Protein AF-A0A497L7D2-F1 (afdb_monomer)

Radius of gyration: 13.84 Å; Cα contacts (8 Å, |Δi|>4): 121; chains: 1; bounding box: 41×30×35 Å

Secondary structure (DSSP, 8-state):
-PPPTT---HHHHHHHHHHHHHHHTT---BHHHHHHHHHHHH----SGGGHHHHHHHHHHHHHTTSEEEEEE--TTS--EEEEEE-HHHHHTHHHHHHHHHHHHHHHT--

Mean predicted aligned error: 5.61 Å

Structure (mmCIF, N/CA/C/O backbone):
data_AF-A0A497L7D2-F1
#
_entry.id   AF-A0A497L7D2-F1
#
loop_
_atom_site.group_PDB
_atom_site.id
_atom_site.type_symbol
_atom_site.label_atom_id
_atom_site.label_alt_id
_atom_site.label_comp_id
_atom_site.label_asym_id
_atom_site.label_entity_id
_atom_site.label_seq_id
_atom_site.pdbx_PDB_ins_code
_atom_site.Cartn_x
_atom_site.Cartn_y
_atom_site.Cartn_z
_atom_site.occupancy
_atom_site.B_iso_or_equiv
_atom_site.auth_seq_id
_atom_site.auth_comp_id
_atom_site.auth_asym_id
_atom_site.auth_atom_id
_atom_site.pdbx_PDB_model_num
ATOM 1 N N . MET A 1 1 ? 26.172 -1.449 -3.444 1.00 44.94 1 MET A N 1
ATOM 2 C CA . MET A 1 1 ? 25.756 -0.275 -4.246 1.00 44.94 1 MET A CA 1
ATOM 3 C C . MET A 1 1 ? 24.748 0.547 -3.449 1.00 44.94 1 MET A C 1
ATOM 5 O O . MET A 1 1 ? 23.720 -0.015 -3.078 1.00 44.94 1 MET A O 1
ATOM 9 N N . PRO A 1 2 ? 25.010 1.825 -3.126 1.00 48.50 2 PRO A N 1
ATOM 10 C CA . PRO A 1 2 ? 24.013 2.665 -2.469 1.00 48.50 2 PRO A CA 1
ATOM 11 C C . PRO A 1 2 ? 22.886 2.985 -3.462 1.00 48.50 2 PRO A C 1
ATOM 13 O O . PRO A 1 2 ? 23.141 3.377 -4.599 1.00 48.50 2 PRO A O 1
ATOM 16 N N . LYS A 1 3 ? 21.629 2.779 -3.055 1.00 44.50 3 LYS A N 1
ATOM 17 C CA . LYS A 1 3 ? 20.463 3.123 -3.884 1.00 44.50 3 LYS A CA 1
ATOM 18 C C . LYS A 1 3 ? 20.402 4.649 -4.067 1.00 44.50 3 LYS A C 1
ATOM 20 O O . LYS A 1 3 ? 20.572 5.364 -3.076 1.00 44.50 3 LYS A O 1
ATOM 25 N N . PRO A 1 4 ? 20.141 5.160 -5.283 1.00 42.62 4 PRO A N 1
ATOM 26 C CA . PRO A 1 4 ? 20.074 6.595 -5.525 1.00 42.62 4 PRO A CA 1
ATOM 27 C C . PRO A 1 4 ? 18.990 7.246 -4.656 1.00 42.62 4 PRO A C 1
ATOM 29 O O . PRO A 1 4 ? 17.830 6.817 -4.641 1.00 42.62 4 PRO A O 1
ATOM 32 N N . LYS A 1 5 ? 19.392 8.281 -3.910 1.00 42.53 5 LYS A N 1
ATOM 33 C CA . LYS A 1 5 ? 18.513 9.104 -3.072 1.00 42.53 5 LYS A CA 1
ATOM 34 C C . LYS A 1 5 ? 17.488 9.799 -3.976 1.00 42.53 5 LYS A C 1
ATOM 36 O O . LYS A 1 5 ? 17.869 10.586 -4.831 1.00 42.53 5 LYS A O 1
ATOM 41 N N . GLY A 1 6 ? 16.201 9.494 -3.797 1.00 46.12 6 GLY A N 1
ATOM 42 C CA . GLY A 1 6 ? 15.099 10.206 -4.464 1.00 46.12 6 GLY A CA 1
ATOM 43 C C . GLY A 1 6 ? 14.088 9.333 -5.213 1.00 46.12 6 GLY A C 1
ATOM 44 O O . GLY A 1 6 ? 13.006 9.810 -5.548 1.00 46.12 6 GLY A O 1
ATOM 45 N N . THR A 1 7 ? 14.361 8.043 -5.432 1.00 51.38 7 THR A N 1
ATOM 46 C CA . THR A 1 7 ? 13.360 7.151 -6.039 1.00 51.38 7 THR A CA 1
ATOM 47 C C . THR A 1 7 ? 12.502 6.491 -4.960 1.00 51.38 7 THR A C 1
ATOM 49 O O . THR A 1 7 ? 12.980 5.742 -4.108 1.00 51.38 7 THR A O 1
ATOM 52 N N . THR A 1 8 ? 11.198 6.765 -4.971 1.00 64.00 8 THR A N 1
ATOM 53 C CA . THR A 1 8 ? 10.231 5.954 -4.226 1.00 64.00 8 THR A CA 1
ATOM 54 C C . THR A 1 8 ? 10.342 4.513 -4.735 1.00 64.00 8 THR A C 1
ATOM 56 O O . THR A 1 8 ? 10.038 4.243 -5.895 1.00 64.00 8 THR A O 1
ATOM 59 N N . GLY A 1 9 ? 10.864 3.612 -3.895 1.00 83.56 9 GLY A N 1
ATOM 60 C CA . GLY A 1 9 ? 11.230 2.254 -4.307 1.00 83.56 9 GLY A CA 1
ATOM 61 C C . GLY A 1 9 ? 10.051 1.424 -4.826 1.00 83.56 9 GLY A C 1
ATOM 62 O O . GLY A 1 9 ? 8.904 1.664 -4.454 1.00 83.56 9 GLY A O 1
ATOM 63 N N . ALA A 1 10 ? 10.345 0.416 -5.654 1.00 90.81 10 ALA A N 1
ATOM 64 C CA . ALA A 1 10 ? 9.350 -0.432 -6.319 1.00 90.81 10 ALA A CA 1
ATOM 65 C C . ALA A 1 10 ? 8.269 -0.981 -5.370 1.00 90.81 10 ALA A C 1
ATOM 67 O O . ALA A 1 10 ? 7.093 -0.958 -5.714 1.00 90.81 10 ALA A O 1
ATOM 68 N N . THR A 1 11 ? 8.636 -1.393 -4.154 1.00 93.50 11 THR A N 1
ATOM 69 C CA . THR A 1 11 ? 7.677 -1.899 -3.161 1.00 93.50 11 THR A CA 1
ATOM 70 C C . THR A 1 11 ? 6.648 -0.861 -2.726 1.00 93.50 11 THR A C 1
ATOM 72 O O . THR A 1 11 ? 5.471 -1.172 -2.608 1.00 93.50 11 THR A O 1
ATOM 75 N N . LYS A 1 12 ? 7.059 0.398 -2.553 1.00 95.44 12 LYS A N 1
ATOM 76 C CA . LYS A 1 12 ? 6.132 1.489 -2.234 1.00 95.44 12 LYS A CA 1
ATOM 77 C C . LYS A 1 12 ? 5.143 1.733 -3.379 1.00 95.44 12 LYS A C 1
ATOM 79 O O . LYS A 1 12 ? 3.983 2.011 -3.115 1.00 95.44 12 LYS A O 1
ATOM 84 N N . MET A 1 13 ? 5.582 1.578 -4.630 1.00 96.75 13 MET A N 1
ATOM 85 C CA . MET A 1 13 ? 4.691 1.670 -5.794 1.00 96.75 13 MET A CA 1
ATOM 86 C C . MET A 1 13 ? 3.711 0.493 -5.866 1.00 96.75 13 MET A C 1
ATOM 88 O O . MET A 1 13 ? 2.544 0.711 -6.163 1.00 96.75 13 MET A O 1
ATOM 92 N N . LYS A 1 14 ? 4.150 -0.729 -5.535 1.00 97.19 14 LYS A N 1
ATOM 93 C CA . LYS A 1 14 ? 3.255 -1.893 -5.402 1.00 97.19 14 LYS A CA 1
ATOM 94 C C . LYS A 1 14 ? 2.191 -1.663 -4.323 1.00 97.19 14 LYS A C 1
ATOM 96 O O . LYS A 1 14 ? 1.017 -1.885 -4.577 1.00 97.19 14 LYS A O 1
ATOM 101 N N . ILE A 1 15 ? 2.586 -1.132 -3.161 1.00 97.56 15 ILE A N 1
ATOM 102 C CA . ILE A 1 15 ? 1.649 -0.767 -2.084 1.00 97.56 15 ILE A CA 1
ATOM 103 C C . ILE A 1 15 ? 0.635 0.276 -2.566 1.00 97.56 15 ILE A C 1
ATOM 105 O O . ILE A 1 15 ? -0.557 0.102 -2.351 1.00 97.56 15 ILE A O 1
ATOM 109 N N . MET A 1 16 ? 1.079 1.337 -3.248 1.00 98.06 16 MET A N 1
ATOM 110 C CA . MET A 1 16 ? 0.160 2.346 -3.791 1.00 98.06 16 MET A CA 1
ATOM 111 C C . MET A 1 16 ? -0.822 1.758 -4.811 1.00 98.06 16 MET A C 1
ATOM 113 O O . MET A 1 16 ? -1.987 2.140 -4.805 1.00 98.06 16 MET A O 1
ATOM 117 N N . ALA A 1 17 ? -0.377 0.819 -5.651 1.00 97.94 17 ALA A N 1
ATOM 118 C CA . ALA A 1 17 ? -1.253 0.116 -6.583 1.00 97.94 17 ALA A CA 1
ATOM 119 C C . ALA A 1 17 ? -2.325 -0.718 -5.867 1.00 97.94 17 ALA A C 1
ATOM 121 O O . ALA A 1 17 ? -3.485 -0.637 -6.250 1.00 97.94 17 ALA A O 1
ATOM 122 N N . ILE A 1 18 ? -1.959 -1.448 -4.810 1.00 98.00 18 ILE A N 1
ATOM 123 C CA . ILE A 1 18 ? -2.909 -2.223 -3.995 1.00 98.00 18 ILE A CA 1
ATOM 124 C C . ILE A 1 18 ? -3.940 -1.296 -3.341 1.00 98.00 18 ILE A C 1
ATOM 126 O O . ILE A 1 18 ? -5.135 -1.514 -3.484 1.00 98.00 18 ILE A O 1
ATOM 130 N N . VAL A 1 19 ? -3.500 -0.209 -2.694 1.00 98.12 19 VAL A N 1
ATOM 131 C CA . VAL A 1 19 ? -4.423 0.749 -2.054 1.00 98.12 19 VAL A CA 1
ATOM 132 C C . VAL A 1 19 ? -5.359 1.395 -3.084 1.00 98.12 19 VAL A C 1
ATOM 134 O O . VAL A 1 19 ? -6.538 1.592 -2.806 1.00 98.12 19 VAL A O 1
ATOM 137 N N . CYS A 1 20 ? -4.854 1.699 -4.286 1.00 98.06 20 CYS A N 1
ATOM 138 C CA . CYS A 1 20 ? -5.668 2.200 -5.394 1.00 98.06 20 CYS A CA 1
ATOM 139 C C . CYS A 1 20 ? -6.735 1.187 -5.817 1.00 98.06 20 CYS A C 1
ATOM 141 O O . CYS A 1 20 ? -7.892 1.560 -5.972 1.00 98.06 20 CYS A O 1
ATOM 143 N N . TYR A 1 21 ? -6.346 -0.073 -6.009 1.00 97.62 21 TYR A N 1
ATOM 144 C CA . TYR A 1 21 ? -7.253 -1.138 -6.425 1.00 97.62 21 TYR A CA 1
ATOM 145 C C . TYR A 1 21 ? -8.347 -1.396 -5.387 1.00 97.62 21 TYR A C 1
ATOM 147 O O . TYR A 1 21 ? -9.526 -1.409 -5.729 1.00 97.62 21 TYR A O 1
ATOM 155 N N . ASN A 1 22 ? -7.967 -1.510 -4.114 1.00 97.12 22 ASN A N 1
ATOM 156 C CA . ASN A 1 22 ? -8.911 -1.704 -3.020 1.00 97.12 22 ASN A CA 1
ATOM 157 C C . ASN A 1 22 ? -9.931 -0.560 -2.982 1.00 97.12 22 ASN A C 1
ATOM 159 O O . ASN A 1 22 ? -11.128 -0.816 -2.933 1.00 97.12 22 ASN A O 1
ATOM 163 N N . ALA A 1 23 ? -9.478 0.694 -3.105 1.00 96.19 23 ALA A N 1
ATOM 164 C CA . ALA A 1 23 ? -10.374 1.848 -3.160 1.00 96.19 23 ALA A CA 1
ATOM 165 C C . ALA A 1 23 ? -11.327 1.804 -4.371 1.00 96.19 23 ALA A C 1
ATOM 167 O O . ALA A 1 23 ? -12.511 2.090 -4.215 1.00 96.19 23 ALA A O 1
ATOM 168 N N . GLU A 1 24 ? -10.845 1.411 -5.558 1.00 95.69 24 GLU A N 1
ATOM 169 C CA . GLU A 1 24 ? -11.683 1.218 -6.756 1.00 95.69 24 GLU A CA 1
ATOM 170 C C . GLU A 1 24 ? -12.747 0.124 -6.558 1.00 95.69 24 GLU A C 1
ATOM 172 O O . GLU A 1 24 ? -13.831 0.221 -7.130 1.00 95.69 24 GLU A O 1
ATOM 177 N N . CYS A 1 25 ? -12.463 -0.875 -5.718 1.00 95.25 25 CYS A N 1
ATOM 178 C CA . CYS A 1 25 ? -13.376 -1.968 -5.379 1.00 95.25 25 CYS A CA 1
ATOM 179 C C . CYS A 1 25 ? -14.224 -1.701 -4.119 1.00 95.25 25 CYS A C 1
ATOM 181 O O . CYS A 1 25 ? -14.956 -2.586 -3.681 1.00 95.25 25 CYS A O 1
ATOM 183 N N . GLY A 1 26 ? -14.115 -0.519 -3.500 1.00 94.56 26 GLY A N 1
ATOM 184 C CA . GLY A 1 26 ? -14.806 -0.197 -2.245 1.00 94.56 26 GLY A CA 1
ATOM 185 C C . GLY A 1 26 ? -14.287 -0.958 -1.015 1.00 94.56 26 GLY A C 1
ATOM 186 O O . GLY A 1 26 ? -14.986 -1.052 -0.011 1.00 94.56 26 GLY A O 1
ATOM 187 N N . GLN A 1 27 ? -13.076 -1.512 -1.083 1.00 94.69 27 GLN A N 1
ATOM 188 C CA . GLN A 1 27 ? -12.422 -2.246 -0.004 1.00 94.69 27 GLN A CA 1
ATOM 189 C C . GLN A 1 27 ? -11.486 -1.350 0.819 1.00 94.69 27 GLN A C 1
ATOM 191 O O . GLN A 1 27 ? -10.787 -0.472 0.304 1.00 94.69 27 GLN A O 1
ATOM 196 N N . GLU A 1 28 ? -11.415 -1.618 2.121 1.00 94.69 28 GLU A N 1
ATOM 197 C CA . GLU A 1 28 ? -10.472 -0.960 3.025 1.00 94.69 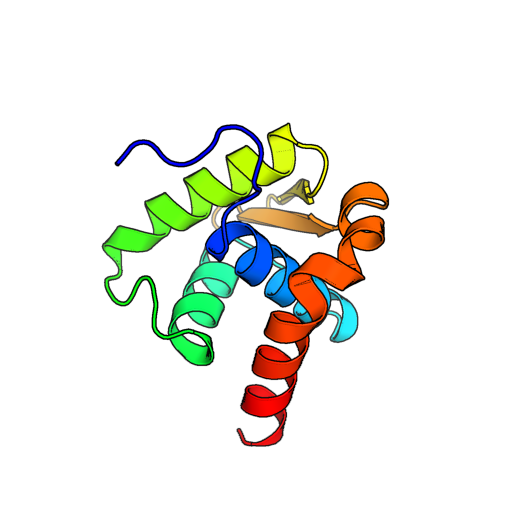28 GLU A CA 1
ATOM 198 C C . GLU A 1 28 ? -9.035 -1.451 2.806 1.00 94.69 28 GLU A C 1
ATOM 200 O O . GLU A 1 28 ? -8.793 -2.583 2.390 1.00 94.69 28 GLU A O 1
ATOM 205 N N . SER A 1 29 ? -8.049 -0.624 3.151 1.00 96.88 29 SER A N 1
ATOM 206 C CA . SER A 1 29 ? -6.635 -1.009 3.103 1.00 96.88 29 SER A CA 1
ATOM 207 C C . SER A 1 29 ? -5.991 -0.872 4.474 1.00 96.88 29 SER A C 1
ATOM 209 O O . SER A 1 29 ? -5.895 0.227 5.005 1.00 96.88 29 SER A O 1
ATOM 211 N N . TYR A 1 30 ? -5.507 -1.975 5.036 1.00 94.88 30 TYR A N 1
ATOM 212 C CA . TYR A 1 30 ? -4.810 -2.034 6.320 1.00 94.88 30 TYR A CA 1
ATOM 213 C C . TYR A 1 30 ? -3.550 -2.898 6.204 1.00 94.88 30 TYR A C 1
ATOM 215 O O . TYR A 1 30 ? -3.366 -3.648 5.252 1.00 94.88 30 TYR A O 1
ATOM 223 N N . GLY A 1 31 ? -2.632 -2.790 7.167 1.00 93.88 31 GLY A N 1
ATOM 224 C CA . GLY A 1 31 ? -1.290 -3.376 7.025 1.00 93.88 31 GLY A CA 1
ATOM 225 C C . GLY A 1 31 ? -1.276 -4.861 6.632 1.00 93.88 31 GLY A C 1
ATOM 226 O O . GLY A 1 31 ? -0.471 -5.260 5.794 1.00 93.88 31 GLY A O 1
ATOM 227 N N . TYR A 1 32 ? -2.200 -5.652 7.186 1.00 92.44 32 TYR A N 1
ATOM 228 C CA . TYR A 1 32 ? -2.305 -7.083 6.902 1.00 92.44 32 TYR A CA 1
ATOM 229 C C . TYR A 1 32 ? -2.814 -7.397 5.488 1.00 92.44 32 TYR A C 1
ATOM 231 O O . TYR A 1 32 ? -2.152 -8.155 4.787 1.00 92.44 32 TYR A O 1
ATOM 239 N N . ASN A 1 33 ? -3.924 -6.807 5.020 1.00 94.00 33 ASN A N 1
ATOM 240 C CA . ASN A 1 33 ? -4.422 -7.129 3.673 1.00 94.00 33 ASN A CA 1
ATOM 241 C C . ASN A 1 33 ? -3.500 -6.595 2.567 1.00 94.00 33 ASN A C 1
ATOM 243 O O . ASN A 1 33 ? -3.356 -7.232 1.527 1.00 94.00 33 ASN A O 1
ATOM 247 N N . ILE A 1 34 ? -2.795 -5.488 2.820 1.00 96.50 34 ILE A N 1
ATOM 248 C CA . ILE A 1 34 ? -1.745 -4.993 1.928 1.00 96.50 34 ILE A CA 1
ATOM 249 C C . ILE A 1 34 ? -0.593 -5.999 1.866 1.00 96.50 34 ILE A C 1
ATOM 251 O O . ILE A 1 34 ? -0.105 -6.295 0.780 1.00 96.50 34 ILE A O 1
ATOM 255 N N . TRP A 1 35 ? -0.144 -6.528 3.009 1.00 95.69 35 TRP A N 1
ATOM 256 C CA . TRP A 1 35 ? 0.892 -7.565 3.045 1.00 95.69 35 TRP A CA 1
ATOM 257 C C . TRP A 1 35 ? 0.459 -8.832 2.297 1.00 95.69 35 TRP A C 1
ATOM 259 O O . TRP A 1 35 ? 1.211 -9.309 1.450 1.00 95.69 35 TRP A O 1
ATOM 269 N N . GLN A 1 36 ? -0.767 -9.301 2.532 1.00 94.50 36 GLN A N 1
ATOM 270 C CA . GLN A 1 36 ? -1.342 -10.453 1.840 1.00 94.50 36 GLN A CA 1
ATOM 271 C C . GLN A 1 36 ? -1.372 -10.228 0.317 1.00 94.50 36 GLN A C 1
ATOM 273 O O . GLN A 1 36 ? -0.808 -11.012 -0.437 1.00 94.50 36 GLN A O 1
ATOM 278 N N . SER A 1 37 ? -1.858 -9.070 -0.137 1.00 95.25 37 SER A N 1
ATOM 279 C CA . SER A 1 37 ? -1.866 -8.701 -1.564 1.00 95.25 37 SER A CA 1
ATOM 280 C C . SER A 1 37 ? -0.452 -8.616 -2.168 1.00 95.25 37 SER A C 1
ATOM 282 O O . SER A 1 37 ? -0.233 -8.924 -3.340 1.00 95.25 37 SER A O 1
ATOM 284 N N . LEU A 1 38 ? 0.552 -8.189 -1.388 1.00 95.12 38 LEU A N 1
ATOM 285 C CA . LEU A 1 38 ? 1.950 -8.180 -1.840 1.00 95.12 38 LEU A CA 1
ATOM 286 C C . LEU A 1 38 ? 2.497 -9.599 -2.047 1.00 95.12 38 LEU A C 1
ATOM 288 O O . LEU A 1 38 ? 3.266 -9.817 -2.990 1.00 95.12 38 LEU A O 1
ATOM 292 N N . LYS A 1 39 ? 2.099 -10.538 -1.187 1.00 93.12 39 LYS A N 1
ATOM 293 C CA . LYS A 1 39 ? 2.445 -11.957 -1.284 1.00 93.12 39 LYS A CA 1
ATOM 294 C C . LYS A 1 39 ? 1.771 -12.600 -2.494 1.00 93.12 39 LYS A C 1
ATOM 296 O O . LYS A 1 39 ? 2.461 -13.222 -3.302 1.00 93.12 39 LYS A O 1
ATOM 301 N N . ASP A 1 40 ? 0.479 -12.355 -2.670 1.00 92.75 40 ASP A N 1
ATOM 302 C CA . ASP A 1 40 ? -0.339 -13.031 -3.678 1.00 92.75 40 ASP A CA 1
ATOM 303 C C . ASP A 1 40 ? -0.049 -12.533 -5.101 1.00 92.75 40 ASP A C 1
ATOM 305 O O . ASP A 1 40 ? 0.157 -13.337 -6.008 1.00 92.75 40 ASP A O 1
ATOM 309 N N . HIS A 1 41 ? 0.068 -11.215 -5.309 1.00 92.94 41 HIS A N 1
ATOM 310 C CA . HIS A 1 41 ? 0.229 -10.648 -6.660 1.00 92.94 41 HIS A CA 1
ATOM 311 C C . HIS A 1 41 ? 1.678 -10.451 -7.097 1.00 92.94 41 HIS A C 1
ATOM 313 O O . HIS A 1 41 ? 1.972 -10.348 -8.288 1.00 92.94 41 HIS A O 1
ATOM 319 N N . PHE A 1 42 ? 2.593 -10.295 -6.141 1.00 92.00 42 PHE A N 1
ATOM 320 C CA . PHE A 1 42 ? 3.971 -9.910 -6.440 1.00 92.00 42 PHE A CA 1
ATOM 321 C C . PHE A 1 42 ? 5.014 -10.877 -5.896 1.00 92.00 42 PHE A C 1
ATOM 323 O O . PHE A 1 42 ? 6.200 -10.620 -6.125 1.00 92.00 42 PHE A O 1
ATOM 330 N N . HIS A 1 43 ? 4.595 -11.932 -5.192 1.00 89.88 43 HIS A N 1
ATOM 331 C CA . HIS A 1 43 ? 5.457 -12.967 -4.623 1.00 89.88 43 HIS A CA 1
ATOM 332 C C . HIS A 1 43 ? 6.632 -12.388 -3.816 1.00 89.88 43 HIS A C 1
ATOM 334 O O . HIS A 1 43 ? 7.772 -12.839 -3.920 1.00 89.88 43 HIS A O 1
ATOM 340 N N . ILE A 1 44 ? 6.361 -11.340 -3.030 1.00 86.62 44 ILE A N 1
ATOM 341 C CA . ILE A 1 44 ? 7.322 -10.740 -2.096 1.00 86.62 44 ILE A CA 1
ATOM 342 C C . ILE A 1 44 ? 6.767 -10.774 -0.677 1.00 86.62 44 ILE A C 1
ATOM 344 O O . ILE A 1 44 ? 5.555 -10.787 -0.496 1.00 86.62 44 ILE A O 1
ATOM 348 N N . TYR A 1 45 ? 7.657 -10.727 0.317 1.00 82.62 45 TYR A N 1
ATOM 349 C CA . TYR A 1 45 ? 7.294 -10.839 1.735 1.00 82.62 45 TYR A CA 1
ATOM 350 C C . TYR A 1 45 ? 6.555 -12.143 2.055 1.00 82.62 45 TYR A C 1
ATOM 352 O O . TYR A 1 45 ? 5.484 -12.135 2.656 1.00 82.62 45 TYR A O 1
ATOM 360 N N . LEU A 1 46 ? 7.124 -13.257 1.587 1.00 79.81 46 LEU A N 1
ATOM 361 C CA . LEU A 1 46 ? 6.509 -14.584 1.653 1.00 79.81 46 LEU A CA 1
ATOM 362 C C . LEU A 1 46 ? 6.398 -15.111 3.092 1.00 79.81 46 LEU A C 1
ATOM 364 O O . LEU A 1 46 ? 5.486 -15.890 3.381 1.00 79.81 46 LEU A O 1
ATOM 368 N N . GLU A 1 47 ? 7.281 -14.637 3.973 1.00 82.25 47 GLU A N 1
ATOM 369 C CA . GLU A 1 47 ? 7.346 -15.000 5.384 1.00 82.25 47 GLU A CA 1
ATOM 370 C C . GLU A 1 47 ? 6.456 -14.087 6.237 1.00 82.25 47 GLU A C 1
ATOM 372 O O . GLU A 1 47 ? 6.456 -12.866 6.075 1.00 82.25 47 GLU A O 1
ATOM 377 N N . ASP A 1 48 ? 5.767 -14.648 7.230 1.00 79.00 48 ASP A N 1
ATOM 378 C CA . ASP A 1 48 ? 4.854 -13.892 8.106 1.00 79.00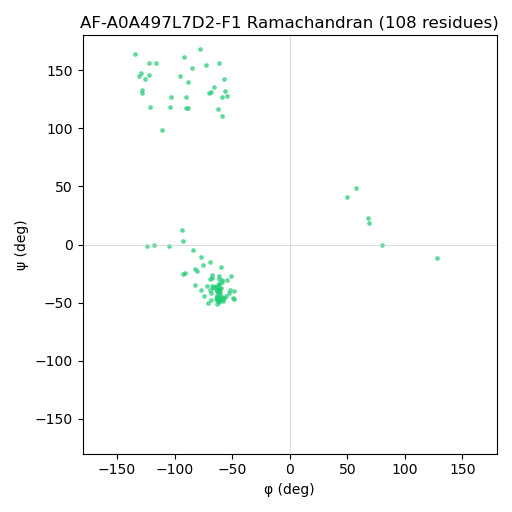 48 ASP A CA 1
ATOM 379 C C . ASP A 1 48 ? 5.559 -12.745 8.856 1.00 79.00 48 ASP A C 1
ATOM 381 O O . ASP A 1 48 ? 4.992 -11.678 9.109 1.00 79.00 48 ASP A O 1
ATOM 385 N N . ASN A 1 49 ? 6.847 -12.922 9.159 1.00 83.00 49 ASN A N 1
ATOM 386 C CA . ASN A 1 49 ? 7.664 -11.924 9.849 1.00 83.00 49 ASN A CA 1
ATOM 387 C C . ASN A 1 49 ? 7.960 -10.667 9.012 1.00 83.00 49 ASN A C 1
ATOM 389 O O . ASN A 1 49 ? 8.368 -9.641 9.579 1.00 83.00 49 ASN A O 1
ATOM 393 N N . ASP A 1 50 ? 7.738 -10.719 7.697 1.00 83.62 50 ASP A N 1
ATOM 394 C CA . ASP A 1 50 ? 7.987 -9.607 6.784 1.00 83.62 50 ASP A CA 1
ATOM 395 C C . ASP A 1 50 ? 6.920 -8.511 6.843 1.00 83.62 50 ASP A C 1
ATOM 397 O O . ASP A 1 50 ? 7.150 -7.401 6.352 1.00 83.62 50 ASP A O 1
ATOM 401 N N . ILE A 1 51 ? 5.788 -8.746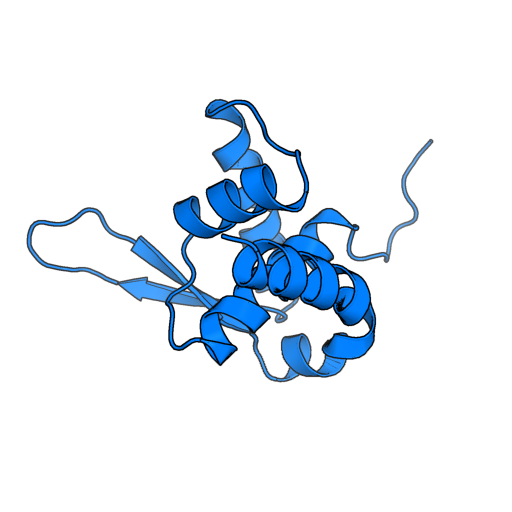 7.512 1.00 88.81 51 ILE A N 1
ATOM 402 C CA . ILE A 1 51 ? 4.734 -7.739 7.687 1.00 88.81 51 ILE A CA 1
ATOM 403 C C . ILE A 1 51 ? 5.264 -6.428 8.306 1.00 88.81 51 ILE A C 1
ATOM 405 O O . ILE A 1 51 ? 4.809 -5.330 7.975 1.00 88.81 51 ILE A O 1
ATOM 409 N N . ARG A 1 52 ? 6.310 -6.500 9.142 1.00 89.62 52 ARG A N 1
ATOM 410 C CA . ARG A 1 52 ? 6.990 -5.320 9.716 1.00 89.62 52 ARG A CA 1
ATOM 411 C C . ARG A 1 52 ? 7.616 -4.420 8.646 1.00 89.62 52 ARG A C 1
ATOM 413 O O . ARG A 1 52 ? 7.600 -3.194 8.787 1.00 89.62 52 ARG A O 1
ATOM 420 N N . ASN A 1 53 ? 8.112 -5.003 7.556 1.00 90.62 53 ASN A N 1
ATOM 421 C CA . ASN A 1 53 ? 8.661 -4.257 6.424 1.00 90.62 53 ASN A CA 1
ATOM 422 C C . ASN A 1 53 ? 7.561 -3.477 5.691 1.00 90.62 53 ASN A C 1
ATOM 424 O O . ASN A 1 53 ? 7.782 -2.337 5.270 1.00 90.62 53 ASN A O 1
ATOM 428 N N . VAL A 1 54 ? 6.352 -4.043 5.608 1.00 92.94 54 VAL A N 1
ATOM 429 C CA . VAL A 1 54 ? 5.178 -3.367 5.038 1.00 92.94 54 VAL A CA 1
ATOM 430 C C . VAL A 1 54 ? 4.819 -2.135 5.869 1.00 92.94 54 VAL A C 1
ATOM 432 O O . VAL A 1 54 ? 4.718 -1.039 5.314 1.00 92.94 54 VAL A O 1
ATOM 435 N N . TYR A 1 55 ? 4.758 -2.252 7.200 1.00 93.81 55 TYR A N 1
ATOM 436 C CA . TYR A 1 55 ? 4.526 -1.098 8.081 1.00 93.81 55 TYR A CA 1
ATOM 437 C C . TYR A 1 55 ? 5.601 -0.011 7.945 1.00 93.81 55 TYR A C 1
ATOM 439 O O . TYR A 1 55 ? 5.280 1.181 7.936 1.00 93.81 55 TYR A O 1
ATOM 447 N N . HIS A 1 56 ? 6.870 -0.389 7.766 1.00 93.75 56 HIS A N 1
ATOM 448 C CA . HIS A 1 56 ? 7.940 0.577 7.516 1.00 93.75 56 HIS A CA 1
ATOM 449 C C . HIS A 1 56 ? 7.726 1.337 6.194 1.00 93.75 56 HIS A C 1
ATOM 451 O O . HIS A 1 56 ? 7.943 2.552 6.108 1.00 93.75 56 HIS A O 1
ATOM 457 N N . HIS A 1 57 ? 7.266 0.652 5.145 1.00 95.38 57 HIS A N 1
ATOM 458 C CA . HIS A 1 57 ? 6.931 1.293 3.877 1.00 95.38 57 HIS A CA 1
ATOM 459 C C . HIS A 1 57 ? 5.703 2.196 3.970 1.00 95.38 57 HIS A C 1
ATOM 461 O O . HIS A 1 57 ? 5.766 3.310 3.446 1.00 95.38 57 HIS A O 1
ATOM 467 N N . LEU A 1 58 ? 4.652 1.767 4.671 1.00 96.25 58 LEU A N 1
ATOM 468 C CA . LEU A 1 58 ? 3.445 2.556 4.920 1.00 96.25 58 LEU A CA 1
ATOM 469 C C . LEU A 1 58 ? 3.773 3.844 5.677 1.00 96.25 58 LEU A C 1
ATOM 471 O O . LEU A 1 58 ? 3.434 4.928 5.210 1.00 96.25 58 LEU A O 1
ATOM 475 N N . LYS A 1 59 ? 4.556 3.759 6.762 1.00 95.75 59 LYS A N 1
ATOM 476 C CA . LYS A 1 59 ? 5.056 4.943 7.483 1.00 95.75 59 LYS A CA 1
ATOM 477 C C . LYS A 1 59 ? 5.817 5.886 6.550 1.00 95.75 59 LYS A C 1
ATOM 479 O O . LYS A 1 59 ? 5.605 7.096 6.575 1.00 95.75 59 LYS A O 1
ATOM 484 N N . GLY A 1 60 ? 6.677 5.335 5.694 1.00 95.56 60 GLY A N 1
ATOM 485 C CA . GLY A 1 60 ? 7.425 6.115 4.712 1.00 95.56 60 GLY A CA 1
ATOM 486 C C . GLY A 1 60 ? 6.561 6.740 3.611 1.00 95.56 60 GLY A C 1
ATOM 487 O O . GLY A 1 60 ? 6.953 7.765 3.068 1.00 95.56 60 GLY A O 1
ATOM 488 N N . LEU A 1 61 ? 5.430 6.138 3.244 1.00 97.00 61 LEU A N 1
ATOM 489 C CA . LEU A 1 61 ? 4.474 6.695 2.281 1.00 97.00 61 LEU A CA 1
ATOM 490 C C . LEU A 1 61 ? 3.621 7.802 2.912 1.00 97.00 61 LEU A C 1
ATOM 492 O O . LEU A 1 61 ? 3.425 8.840 2.279 1.00 97.00 61 LEU A O 1
ATOM 496 N N . CYS A 1 62 ? 3.208 7.629 4.170 1.00 97.25 62 CYS A N 1
ATOM 497 C CA . CYS A 1 62 ? 2.543 8.674 4.946 1.00 97.25 62 CYS A CA 1
ATOM 498 C C . CYS A 1 62 ? 3.445 9.896 5.145 1.00 97.25 62 CYS A C 1
ATOM 500 O O . CYS A 1 62 ? 3.021 11.017 4.894 1.00 97.25 62 CYS A O 1
ATOM 502 N N . ALA A 1 63 ? 4.718 9.691 5.500 1.00 96.69 63 ALA A N 1
ATOM 503 C CA . ALA A 1 63 ? 5.683 10.784 5.657 1.00 96.69 63 ALA A CA 1
ATOM 504 C C . ALA A 1 63 ? 5.916 11.582 4.358 1.00 96.69 63 ALA A C 1
ATOM 506 O O . ALA A 1 63 ? 6.256 12.758 4.403 1.00 96.69 63 ALA A O 1
ATOM 507 N N . LEU A 1 64 ? 5.721 10.956 3.192 1.00 95.25 64 LEU A N 1
ATOM 508 C CA . LEU A 1 64 ? 5.801 11.626 1.889 1.00 95.25 64 LEU A CA 1
ATOM 509 C C . LEU A 1 64 ? 4.488 12.325 1.488 1.00 95.25 64 LEU A C 1
ATOM 511 O O . LEU A 1 64 ? 4.444 12.976 0.437 1.00 95.25 64 LEU A O 1
ATOM 515 N N . GLY A 1 65 ? 3.427 12.181 2.286 1.00 97.50 65 GLY A N 1
ATOM 516 C CA . GLY A 1 65 ? 2.084 12.675 1.990 1.00 97.50 65 GLY A CA 1
ATOM 517 C C . GLY A 1 65 ? 1.411 11.943 0.831 1.00 97.50 65 GLY A C 1
ATOM 518 O O . GLY A 1 65 ? 0.551 12.523 0.182 1.00 97.50 65 GLY A O 1
ATOM 519 N N . LEU A 1 66 ? 1.837 10.713 0.517 1.00 97.31 66 LEU A N 1
ATOM 520 C CA . LEU A 1 66 ? 1.264 9.897 -0.567 1.00 97.31 66 LEU A CA 1
ATOM 521 C C . LEU A 1 66 ? 0.120 9.001 -0.084 1.00 97.31 66 LEU A C 1
ATOM 523 O O . LEU A 1 66 ? -0.727 8.611 -0.882 1.00 97.31 66 LEU A O 1
ATOM 527 N N . LEU A 1 67 ? 0.114 8.686 1.211 1.00 98.00 67 LEU A N 1
ATOM 528 C CA . LEU A 1 67 ? -0.986 8.022 1.898 1.00 98.00 67 LEU A CA 1
ATOM 529 C C . LEU A 1 67 ? -1.401 8.853 3.112 1.00 98.00 67 LEU A C 1
ATOM 531 O O . LEU A 1 67 ? -0.538 9.390 3.809 1.00 98.00 67 LEU A O 1
ATOM 535 N N . SER A 1 68 ? -2.694 8.914 3.395 1.00 97.50 68 SER A N 1
ATOM 536 C CA . SER A 1 68 ? -3.208 9.259 4.718 1.00 97.50 68 SER A CA 1
ATOM 537 C C . SER A 1 68 ? -3.414 7.976 5.522 1.00 97.50 68 SER A C 1
ATOM 539 O O . SER A 1 68 ? -3.438 6.874 4.964 1.00 97.50 68 SER A O 1
ATOM 541 N N . ARG A 1 69 ? -3.502 8.112 6.846 1.00 95.56 69 ARG A N 1
ATOM 542 C CA . ARG A 1 69 ? -3.859 7.010 7.738 1.00 95.56 69 ARG A CA 1
ATOM 543 C C . ARG A 1 69 ? -4.960 7.445 8.690 1.00 95.56 69 ARG A C 1
ATOM 545 O O . ARG A 1 69 ? -4.935 8.586 9.149 1.00 95.56 69 ARG A O 1
ATOM 552 N N . GLU A 1 70 ? -5.844 6.520 9.014 1.00 94.31 70 GLU A N 1
ATOM 553 C CA . GLU A 1 70 ? -6.929 6.704 9.972 1.00 94.31 70 GLU A CA 1
ATOM 554 C C . GLU A 1 70 ? -6.891 5.568 10.993 1.00 94.31 70 GLU A C 1
ATOM 556 O O . GLU A 1 70 ? -6.765 4.399 10.626 1.00 94.31 70 GLU A O 1
ATOM 561 N N . GLU A 1 71 ? -6.938 5.906 12.280 1.00 91.06 71 GLU A N 1
ATOM 562 C CA . GLU A 1 71 ? -7.004 4.911 13.347 1.00 91.06 71 GLU A CA 1
ATOM 563 C C . GLU A 1 71 ? -8.465 4.576 13.629 1.00 91.06 71 GLU A C 1
ATOM 565 O O . GLU A 1 71 ? -9.230 5.430 14.069 1.00 91.06 71 GLU A O 1
ATOM 570 N N . ILE A 1 72 ? -8.835 3.316 13.411 1.00 87.94 72 ILE A N 1
ATOM 571 C CA . ILE A 1 72 ? -10.170 2.814 13.710 1.00 87.94 72 ILE A CA 1
ATOM 572 C C . ILE A 1 72 ? -10.120 2.004 14.996 1.00 87.94 72 ILE A C 1
ATOM 574 O O . ILE A 1 72 ? -9.335 1.058 15.153 1.00 87.94 72 ILE A O 1
ATOM 578 N N . GLN A 1 73 ? -11.004 2.375 15.917 1.00 82.94 73 GLN A N 1
ATOM 579 C CA . GLN A 1 73 ? -11.264 1.634 17.136 1.00 82.94 73 GLN A CA 1
ATOM 580 C C . GLN A 1 73 ? -12.664 1.032 17.067 1.00 82.94 73 GLN A C 1
ATOM 582 O O . GLN A 1 73 ? -13.658 1.691 17.358 1.00 82.94 73 GLN A O 1
ATOM 587 N N . THR A 1 74 ? -12.734 -0.243 16.702 1.00 79.38 74 THR A N 1
ATOM 588 C CA . THR A 1 74 ? -13.974 -1.013 16.785 1.00 79.38 74 THR A CA 1
ATOM 589 C C . THR A 1 74 ? -14.052 -1.677 18.165 1.00 79.38 74 THR A C 1
ATOM 591 O O . THR A 1 74 ? -13.104 -2.367 18.555 1.00 79.38 74 THR A O 1
ATOM 594 N N . PRO A 1 75 ? -15.144 -1.496 18.931 1.00 81.12 75 PRO A N 1
ATOM 595 C CA . PRO A 1 75 ? -15.333 -2.191 20.202 1.00 81.12 75 PRO A CA 1
ATOM 596 C C . PRO A 1 75 ? -15.208 -3.710 20.029 1.00 81.12 75 PRO A C 1
ATOM 598 O O . PRO A 1 75 ? -15.847 -4.293 19.159 1.00 81.12 75 PRO A O 1
ATOM 601 N N . GLY A 1 76 ? -14.362 -4.350 20.838 1.00 80.12 76 GLY A N 1
ATOM 602 C CA . GLY A 1 76 ? -14.134 -5.799 20.777 1.00 80.12 76 GLY A CA 1
ATOM 603 C C . GLY A 1 76 ? -13.180 -6.277 19.674 1.00 80.12 76 GLY A C 1
ATOM 604 O O . GLY A 1 76 ? -12.911 -7.474 19.609 1.00 80.12 76 GLY A O 1
ATOM 605 N N . ALA A 1 77 ? -12.622 -5.383 18.848 1.00 77.44 77 ALA A N 1
ATOM 606 C CA . ALA A 1 77 ? -11.613 -5.736 17.850 1.00 77.44 77 ALA A CA 1
ATOM 607 C C . ALA A 1 77 ? -10.256 -5.066 18.137 1.00 77.44 77 ALA A C 1
ATOM 609 O O . ALA A 1 77 ? -10.195 -4.012 18.780 1.00 77.44 77 ALA A O 1
ATOM 610 N N . PRO A 1 78 ? -9.145 -5.639 17.636 1.00 77.06 78 PRO A N 1
ATOM 611 C CA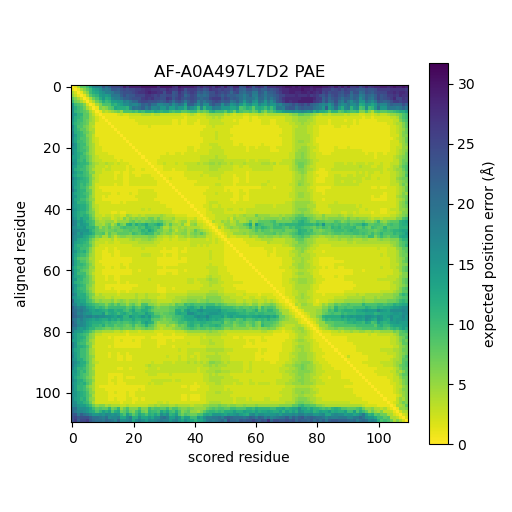 . PRO A 1 78 ? -7.853 -4.968 17.663 1.00 77.06 78 PRO A CA 1
ATOM 612 C C . PRO A 1 78 ? -7.930 -3.621 16.942 1.00 77.06 78 PRO A C 1
ATOM 614 O O . PRO A 1 78 ? -8.573 -3.514 15.897 1.00 77.06 78 PRO A O 1
ATOM 617 N N . LYS A 1 79 ? -7.227 -2.610 17.465 1.00 81.25 79 LYS A N 1
ATOM 618 C CA . LYS A 1 79 ? -7.055 -1.328 16.771 1.00 81.25 79 LYS A CA 1
ATOM 619 C C . LYS A 1 79 ? -6.443 -1.568 15.391 1.00 81.25 79 LYS A C 1
ATOM 621 O O . LYS A 1 79 ? -5.449 -2.289 15.274 1.00 81.25 79 LYS A O 1
ATOM 626 N N . ARG A 1 80 ? -7.019 -0.951 14.360 1.00 84.62 80 ARG A N 1
ATOM 627 C CA . ARG A 1 80 ? -6.527 -1.039 12.979 1.00 84.62 80 ARG A CA 1
ATOM 628 C C . ARG A 1 80 ? -6.224 0.353 12.449 1.00 84.62 80 ARG A C 1
ATOM 630 O O . ARG A 1 80 ? -6.904 1.314 12.785 1.00 84.62 80 ARG A O 1
ATOM 637 N N . CYS A 1 81 ? -5.201 0.436 11.608 1.00 93.38 81 CYS A N 1
ATOM 638 C CA . CYS A 1 81 ? -4.911 1.634 10.833 1.00 93.38 81 CYS A CA 1
ATOM 639 C C . CYS A 1 81 ? -5.351 1.386 9.397 1.00 93.38 81 CYS A C 1
ATOM 641 O O . CYS A 1 81 ? -4.810 0.481 8.750 1.00 93.38 81 CYS A O 1
ATOM 643 N N . LEU A 1 82 ? -6.295 2.188 8.918 1.00 95.69 82 LEU A N 1
ATOM 644 C CA . LEU A 1 82 ? -6.631 2.245 7.506 1.00 95.69 82 LEU A CA 1
ATOM 645 C C . LEU A 1 82 ? -5.702 3.208 6.779 1.00 95.69 82 LEU A C 1
ATOM 647 O O . LEU A 1 82 ? -5.183 4.157 7.368 1.00 95.69 82 LEU A O 1
ATOM 651 N N . TYR A 1 83 ? -5.488 2.948 5.495 1.00 97.81 83 TYR A N 1
ATOM 652 C CA . TYR A 1 83 ? -4.643 3.739 4.616 1.00 97.81 83 TYR A CA 1
ATOM 653 C C . TYR A 1 83 ? -5.398 4.106 3.349 1.00 97.81 83 TYR A C 1
ATOM 655 O O . TYR A 1 83 ? -5.972 3.244 2.689 1.00 97.81 83 TYR A O 1
ATOM 663 N N . HIS A 1 84 ? -5.319 5.377 2.966 1.00 97.75 84 HIS A N 1
ATOM 664 C CA . HIS A 1 84 ? -5.973 5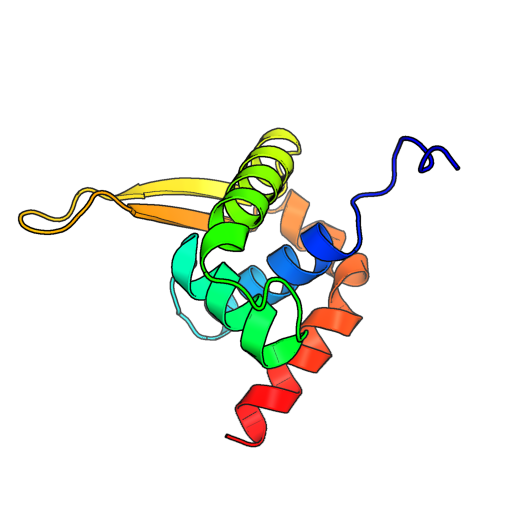.893 1.767 1.00 97.75 84 HIS A CA 1
ATOM 665 C C . HIS A 1 84 ? -4.970 6.670 0.925 1.00 97.75 84 HIS A C 1
ATOM 667 O O . HIS A 1 84 ? -4.050 7.296 1.457 1.00 97.75 84 HIS A O 1
ATOM 673 N N . LEU A 1 85 ? -5.130 6.640 -0.399 1.00 97.69 85 LEU A N 1
ATOM 674 C CA . LEU A 1 85 ? -4.364 7.524 -1.272 1.00 97.69 85 LEU A CA 1
ATOM 675 C C . LEU A 1 85 ? -4.807 8.968 -1.052 1.00 97.69 85 LEU A C 1
ATOM 677 O O . LEU A 1 85 ? -5.993 9.280 -1.076 1.00 97.69 85 LEU A O 1
ATOM 681 N N . THR A 1 86 ? -3.836 9.855 -0.871 1.00 98.25 86 THR A N 1
ATOM 682 C CA . THR A 1 86 ? -4.080 11.299 -0.931 1.00 98.25 86 THR A CA 1
ATOM 683 C C . THR A 1 86 ? -4.185 11.745 -2.387 1.00 98.25 86 THR A C 1
ATOM 685 O O . THR A 1 86 ? -3.752 11.030 -3.293 1.00 98.25 86 THR A O 1
ATOM 688 N N . GLU A 1 87 ? -4.638 12.975 -2.631 1.00 97.62 87 GLU A N 1
ATOM 689 C CA . GLU A 1 87 ? -4.580 13.590 -3.966 1.00 97.62 87 GLU A CA 1
ATOM 690 C C . GLU A 1 87 ? -3.163 13.552 -4.557 1.00 97.62 87 GLU A C 1
ATOM 692 O O . GLU A 1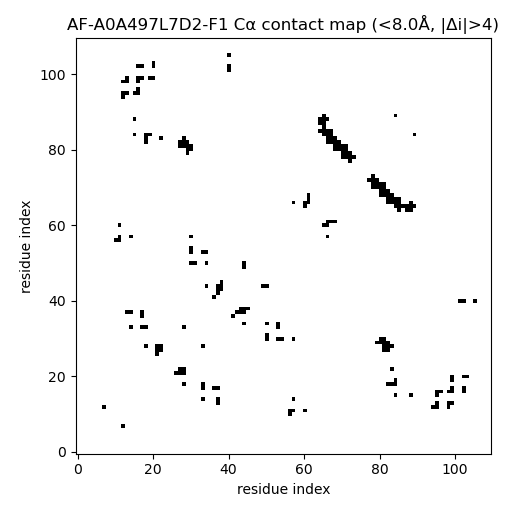 87 ? -2.964 13.186 -5.714 1.00 97.62 87 GLU A O 1
ATOM 697 N N . LYS A 1 88 ? -2.144 13.830 -3.733 1.00 97.00 88 LYS A N 1
ATOM 698 C CA . LYS A 1 88 ? -0.733 13.720 -4.129 1.00 97.00 88 LYS A CA 1
ATOM 699 C C . LYS A 1 88 ? -0.354 12.284 -4.505 1.00 97.00 88 LYS A C 1
ATOM 701 O O . LYS A 1 88 ? 0.400 12.075 -5.453 1.00 97.00 88 LYS A O 1
ATOM 706 N N . GLY A 1 89 ? -0.858 11.293 -3.769 1.00 96.62 89 GLY A N 1
ATOM 707 C CA . GLY A 1 89 ? -0.692 9.876 -4.088 1.00 96.62 89 GLY A CA 1
ATOM 708 C C . GLY A 1 89 ? -1.343 9.497 -5.419 1.00 96.62 89 GLY A C 1
ATOM 709 O O . GLY A 1 89 ? -0.712 8.841 -6.251 1.00 96.62 89 GLY A O 1
ATOM 710 N N . LEU A 1 90 ? -2.568 9.963 -5.658 1.00 96.88 90 LEU A N 1
ATOM 711 C CA . LEU A 1 90 ? -3.298 9.771 -6.913 1.00 96.88 90 LEU A CA 1
ATOM 712 C C . LEU A 1 90 ? -2.595 10.450 -8.096 1.00 96.88 90 LEU A C 1
ATOM 714 O O . LEU A 1 90 ? -2.470 9.844 -9.157 1.00 96.88 90 LEU A O 1
ATOM 718 N N . GLY A 1 91 ? -2.021 11.639 -7.902 1.00 96.31 91 GLY A N 1
ATOM 719 C CA . GLY A 1 91 ? -1.231 12.339 -8.923 1.00 96.31 91 GLY A CA 1
ATOM 720 C C . GLY A 1 91 ? -0.006 11.552 -9.417 1.00 96.31 91 GLY A C 1
ATOM 721 O O . GLY A 1 91 ? 0.500 11.789 -10.514 1.00 96.31 91 GLY A O 1
ATOM 722 N N . LEU A 1 92 ? 0.454 10.555 -8.653 1.00 94.75 92 LEU A N 1
ATOM 723 C CA . LEU A 1 92 ? 1.537 9.652 -9.048 1.00 94.75 92 LEU A CA 1
ATOM 724 C C . LEU A 1 92 ? 1.057 8.358 -9.719 1.00 94.75 92 LEU A C 1
ATOM 726 O O . LEU A 1 92 ? 1.873 7.453 -9.894 1.00 94.75 92 LEU A O 1
ATOM 730 N N . ARG A 1 93 ? -0.217 8.256 -10.126 1.00 95.44 93 ARG A N 1
ATOM 731 C CA . ARG A 1 93 ? -0.796 7.042 -10.731 1.00 95.44 93 ARG A CA 1
ATOM 732 C C . ARG A 1 93 ? 0.053 6.442 -11.837 1.00 95.44 93 ARG A C 1
ATOM 734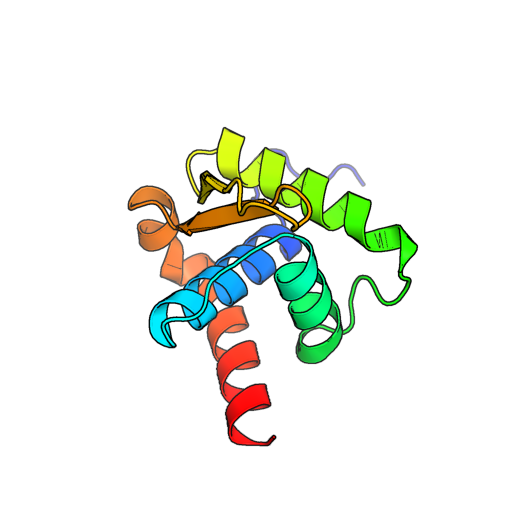 O O . ARG A 1 93 ? 0.385 5.263 -11.764 1.00 95.44 93 ARG A O 1
ATOM 741 N N . HIS A 1 94 ? 0.529 7.270 -12.763 1.00 95.25 94 HIS A N 1
ATOM 742 C CA . HIS A 1 94 ? 1.418 6.857 -13.854 1.00 95.25 94 HIS A CA 1
ATOM 743 C C . HIS A 1 94 ? 2.658 6.060 -13.393 1.00 95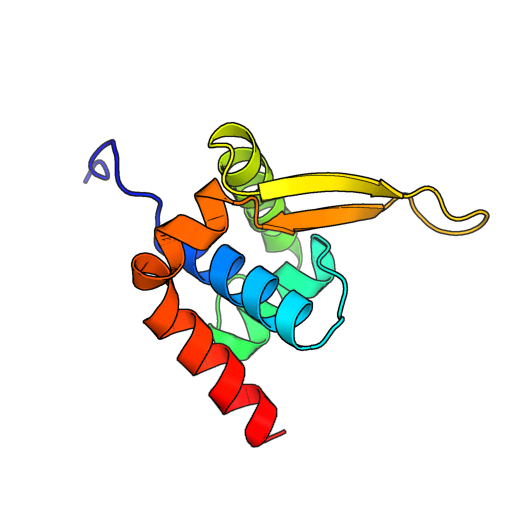.25 94 HIS A C 1
ATOM 745 O O . HIS A 1 94 ? 3.172 5.230 -14.138 1.00 95.25 94 HIS A O 1
ATOM 751 N N . ARG A 1 95 ? 3.140 6.262 -12.157 1.00 94.62 95 ARG A N 1
ATOM 752 C CA . ARG A 1 95 ? 4.309 5.558 -11.600 1.00 94.62 95 ARG A CA 1
ATOM 753 C C . ARG A 1 95 ? 3.995 4.159 -11.084 1.00 94.62 95 ARG A C 1
ATOM 755 O O . ARG A 1 95 ? 4.914 3.345 -10.969 1.00 94.62 95 ARG A O 1
ATOM 762 N N . TYR A 1 96 ? 2.737 3.886 -10.745 1.00 95.62 96 TYR A N 1
ATOM 763 C CA . TYR A 1 96 ? 2.298 2.589 -10.235 1.00 95.62 96 TYR A CA 1
ATOM 764 C C . TYR A 1 96 ? 1.263 1.883 -11.117 1.00 95.62 96 TYR A C 1
ATOM 766 O O . TYR A 1 96 ? 0.922 0.743 -10.811 1.00 95.62 96 TYR A O 1
ATOM 774 N N . THR A 1 97 ? 0.843 2.477 -12.240 1.00 96.50 97 THR A N 1
ATOM 775 C CA . THR A 1 97 ? -0.105 1.875 -13.197 1.00 96.50 97 THR A CA 1
ATOM 776 C C . THR A 1 97 ? 0.277 0.450 -13.583 1.00 96.50 97 THR A C 1
ATOM 778 O O . THR A 1 97 ? -0.557 -0.442 -13.496 1.00 96.50 97 THR A O 1
ATOM 781 N N . ARG A 1 98 ? 1.552 0.192 -13.901 1.00 96.25 98 ARG A N 1
ATOM 782 C CA . ARG A 1 98 ? 2.003 -1.162 -14.270 1.00 96.25 98 ARG A CA 1
ATOM 783 C C . ARG A 1 98 ? 1.753 -2.212 -13.182 1.00 96.25 98 ARG A C 1
ATOM 785 O O . ARG A 1 98 ? 1.546 -3.375 -13.484 1.00 96.25 98 ARG A O 1
ATOM 792 N N . TYR A 1 99 ? 1.820 -1.816 -11.910 1.00 96.75 99 TYR A N 1
ATOM 793 C CA . TYR A 1 99 ? 1.556 -2.718 -10.790 1.00 96.75 99 TYR A CA 1
ATOM 794 C C . TYR A 1 99 ? 0.056 -2.847 -10.541 1.00 96.75 99 TYR A C 1
ATOM 796 O O . TYR A 1 99 ? -0.403 -3.932 -10.215 1.00 96.75 99 TYR A O 1
ATOM 804 N N . LEU A 1 100 ? -0.703 -1.767 -10.742 1.00 96.75 100 LEU A N 1
ATOM 805 C CA . LEU A 1 100 ? -2.162 -1.783 -10.667 1.00 96.75 100 LEU A CA 1
ATOM 806 C C . LEU A 1 100 ? -2.760 -2.746 -11.702 1.00 96.75 100 LEU A C 1
ATOM 808 O O . LEU A 1 100 ? -3.672 -3.498 -11.388 1.00 96.75 100 LEU A O 1
ATOM 812 N N . GLU A 1 101 ? -2.212 -2.772 -12.915 1.00 96.50 101 GLU A N 1
ATOM 813 C CA . GLU A 1 101 ? -2.609 -3.732 -13.950 1.00 96.50 101 GLU A CA 1
ATOM 814 C C . GLU A 1 101 ? -2.325 -5.184 -13.557 1.00 96.50 101 GLU A C 1
ATOM 816 O O . GLU A 1 101 ? -3.128 -6.055 -13.878 1.00 96.50 101 GLU A O 1
ATOM 821 N N . ILE A 1 102 ? -1.222 -5.452 -12.849 1.00 95.44 102 ILE A N 1
ATOM 822 C CA . ILE A 1 102 ? -0.919 -6.796 -12.335 1.00 95.44 102 ILE A CA 1
ATOM 823 C C . ILE A 1 102 ? -1.992 -7.224 -11.330 1.00 95.44 102 ILE A C 1
ATOM 825 O O . ILE A 1 102 ? -2.582 -8.280 -11.523 1.00 95.44 102 ILE A O 1
ATOM 829 N N . VAL A 1 103 ? -2.292 -6.377 -10.335 1.00 94.69 103 VAL A N 1
ATOM 830 C CA . VAL A 1 103 ? -3.319 -6.656 -9.309 1.00 94.69 103 VAL A CA 1
ATOM 831 C C . VAL A 1 103 ? -4.683 -6.921 -9.955 1.00 94.69 103 VAL A C 1
ATOM 833 O O . VAL A 1 103 ? -5.337 -7.913 -9.652 1.00 94.69 103 VAL A O 1
ATOM 836 N N . ARG A 1 104 ? -5.087 -6.091 -10.925 1.00 94.38 104 ARG A N 1
ATOM 837 C CA . ARG A 1 104 ? -6.356 -6.272 -11.648 1.00 94.38 104 ARG A CA 1
ATOM 838 C C . ARG A 1 104 ? -6.423 -7.595 -12.409 1.00 94.38 104 ARG A C 1
ATOM 840 O O . ARG A 1 104 ? -7.477 -8.209 -12.467 1.00 94.38 104 ARG A O 1
ATOM 847 N N . ARG A 1 105 ? -5.323 -8.028 -13.032 1.00 91.56 105 ARG A N 1
ATOM 848 C CA . ARG A 1 105 ? -5.303 -9.270 -13.821 1.00 91.56 105 ARG A CA 1
ATOM 849 C C . ARG A 1 105 ? -5.362 -10.518 -12.950 1.00 91.56 105 ARG A C 1
ATOM 851 O O . ARG A 1 105 ? -5.979 -11.487 -13.371 1.00 91.56 105 ARG A O 1
ATOM 858 N N . SER A 1 106 ? -4.728 -10.503 -11.780 1.00 82.81 106 SER A N 1
ATOM 859 C CA . SER A 1 106 ? -4.776 -11.639 -10.854 1.00 82.81 106 SER A CA 1
ATOM 860 C C . SER A 1 106 ? -6.175 -11.876 -10.294 1.00 82.81 106 SER A C 1
ATOM 862 O O . SER A 1 106 ? -6.569 -13.025 -10.174 1.00 82.81 106 SER A O 1
ATOM 864 N N . GLU A 1 107 ? -6.930 -10.809 -10.034 1.00 76.62 107 GLU A N 1
ATOM 865 C CA . GLU A 1 107 ? -8.267 -10.881 -9.424 1.00 76.62 107 GLU A CA 1
ATOM 866 C C . GLU A 1 107 ? -9.384 -11.205 -10.430 1.00 76.62 107 GLU A C 1
ATOM 868 O O . GLU A 1 107 ? -10.445 -11.690 -10.065 1.00 76.62 107 GLU A O 1
ATOM 873 N N . VAL A 1 108 ? -9.162 -10.961 -11.727 1.00 66.75 108 VAL A N 1
ATOM 874 C CA . VAL A 1 108 ? -10.103 -11.370 -12.792 1.00 66.75 108 VAL A CA 1
ATOM 875 C C . VAL A 1 108 ? -10.031 -12.880 -13.074 1.00 66.75 108 VAL A C 1
ATOM 877 O O . VAL A 1 108 ? -10.927 -13.434 -13.705 1.00 66.75 108 VAL A O 1
ATOM 880 N N . LEU A 1 109 ? -8.960 -13.547 -12.639 1.00 56.00 109 LEU A N 1
ATOM 881 C CA . LEU A 1 109 ? -8.707 -14.970 -12.891 1.00 56.00 109 LEU A CA 1
ATOM 882 C C . LEU A 1 109 ? -8.955 -15.866 -11.664 1.00 56.00 109 LEU A C 1
ATOM 884 O O . LEU A 1 109 ? -8.778 -17.080 -11.774 1.00 56.00 109 LEU A O 1
ATOM 888 N N . SER A 1 110 ? -9.330 -15.279 -10.526 1.00 53.31 110 SER A N 1
ATOM 889 C CA . SER A 1 110 ? -9.635 -15.943 -9.249 1.00 53.31 110 SER A CA 1
ATOM 890 C C . SER A 1 110 ? -11.133 -16.013 -8.995 1.00 53.31 110 SER A C 1
ATOM 892 O O . SER A 1 110 ? -11.596 -17.083 -8.546 1.00 53.31 110 SER A O 1
#

Nearest PDB structures (foldseek):
  2dpd-assembly1_B  TM=5.828E-01  e=4.144E-03  Bacillus subtilis
  1bm9-assembly1_A  TM=5.432E-01  e=2.519E-03  Bacillus subtilis
  2efw-assembly2_F  TM=5.538E-01  e=4.994E-03  Bacillus subtilis
  1j0r-assembly2_B  TM=5.237E-01  e=7.255E-03  Bacillus subtilis
  2dqr-assembly1_B  TM=4.959E-01  e=1.439E-02  Bacillus subtilis

Sequence (110 aa):
MPKPKGTTGATKMKIMAIVCYNAECGQESYGYNIWQSLKDHFHIYLEDNDIRNVYHHLKGLCALGLLSREEIQTPGAPKRCLYHLTEKGLGLRHRYTRYLEIVRRSEVLS

pLDDT: mean 88.54, std 13.94, range [42.53, 98.25]

Foldseek 3Di:
DDDDPDDLDPLLLLLLLVQVLCVVVVHWDFLVVSLVLCCQQPVPPVDPVCSVVSVVSQVVCVVVVQKDWDWDDDVPDPIIITIHGDPVVVVCCVVNVVSNVSSVVSVVVD

Solvent-accessible surface area (backbone atoms only — not comparable to full-atom values): 6384 Å² total; per-residue (Å²): 132,86,77,73,90,83,67,84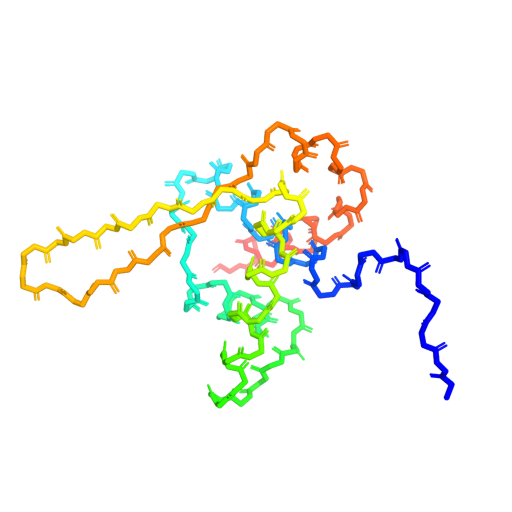,50,71,67,55,33,44,50,52,17,51,41,50,50,29,53,77,71,75,41,85,33,33,67,64,63,51,40,50,51,37,28,74,71,64,72,39,64,83,50,84,82,40,51,61,58,48,50,54,45,50,53,54,34,37,75,70,50,31,27,47,74,46,81,44,80,51,91,96,51,79,76,44,51,39,45,43,71,27,73,65,29,54,75,45,42,85,79,19,45,78,44,33,53,50,51,55,55,57,63,76,75,108